Protein AF-A0A3Q3FNU8-F1 (afdb_monomer_lite)

Secondary structure (DSSP, 8-state):
-HHHHHHHHHHHHTS-HHHHHHHHHHHHHHHHHTT----HHHHH---HHHHHHHHHHHHGGGHHHHHHHHHHHTT-HHHHHHHHHTTS---------------

Foldseek 3Di:
DVLVLVLQLVLLVVDDPVLLVQLLVLVVVVCVVVVHDDDPCSVPPSDSSVVSVVLCVGQPVCSLVSSLVSCVVVVVVVSVCSVVVSVDDDPDPPPPPPDDDDD

Structure (mmCIF, N/CA/C/O backbone):
data_AF-A0A3Q3FNU8-F1
#
_entry.id   AF-A0A3Q3FNU8-F1
#
loop_
_atom_site.group_PDB
_atom_site.id
_atom_s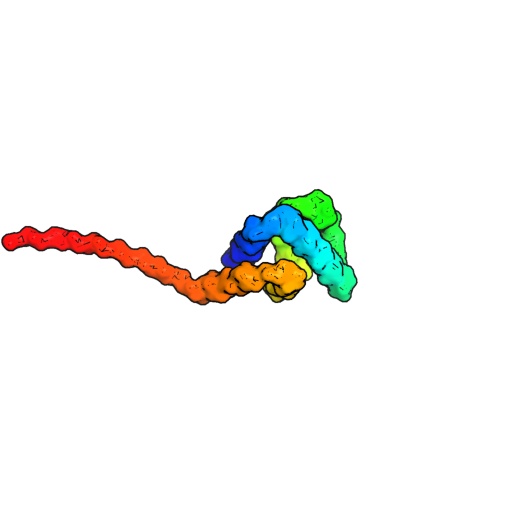ite.type_symbol
_atom_site.label_atom_id
_atom_site.label_alt_id
_atom_site.label_comp_id
_atom_site.label_asym_id
_atom_site.label_entity_id
_atom_site.label_seq_id
_atom_site.pdbx_PDB_ins_code
_atom_site.Cartn_x
_atom_site.Cartn_y
_atom_site.Cartn_z
_atom_site.occupancy
_atom_site.B_iso_or_equiv
_atom_site.auth_seq_id
_atom_site.auth_comp_id
_atom_site.auth_asym_id
_atom_site.auth_atom_id
_atom_site.pdbx_PDB_model_num
ATOM 1 N N . MET A 1 1 ? -15.402 -6.277 -2.890 1.00 60.22 1 MET A N 1
ATOM 2 C CA . MET A 1 1 ? -13.998 -6.409 -2.425 1.00 60.22 1 MET A CA 1
ATOM 3 C C . MET A 1 1 ? -13.009 -6.595 -3.574 1.00 60.22 1 MET A C 1
ATOM 5 O O . MET A 1 1 ? -11.889 -6.138 -3.406 1.00 60.22 1 MET A O 1
ATOM 9 N N . ALA A 1 2 ? -13.394 -7.198 -4.712 1.00 73.50 2 ALA A N 1
ATOM 10 C CA . ALA A 1 2 ? -12.521 -7.337 -5.890 1.00 73.50 2 ALA A CA 1
ATOM 11 C C . ALA A 1 2 ? -11.981 -5.987 -6.402 1.00 73.50 2 ALA A C 1
ATOM 13 O O . ALA A 1 2 ? -10.773 -5.804 -6.406 1.00 73.50 2 ALA A O 1
ATOM 14 N N . ALA A 1 3 ? -12.857 -5.001 -6.632 1.00 82.81 3 ALA A N 1
ATOM 15 C CA . ALA A 1 3 ? -12.452 -3.667 -7.101 1.00 82.81 3 ALA A CA 1
ATOM 16 C C . ALA A 1 3 ? -11.414 -2.961 -6.199 1.00 82.81 3 ALA A C 1
ATOM 18 O O . ALA A 1 3 ? -10.504 -2.302 -6.685 1.00 82.81 3 ALA A O 1
ATOM 19 N N . VAL A 1 4 ? -11.500 -3.133 -4.871 1.00 84.19 4 VAL A N 1
ATOM 20 C CA . VAL A 1 4 ? -10.513 -2.556 -3.935 1.00 84.19 4 VAL A CA 1
ATOM 21 C C . VAL A 1 4 ? -9.162 -3.260 -4.062 1.00 84.19 4 VAL A C 1
ATOM 23 O O . VAL A 1 4 ? -8.125 -2.607 -4.022 1.00 84.19 4 VAL A O 1
ATOM 26 N N . LYS A 1 5 ? -9.162 -4.589 -4.221 1.00 89.44 5 LYS A N 1
ATOM 27 C CA . LYS A 1 5 ? -7.930 -5.355 -4.439 1.00 89.44 5 LYS A CA 1
ATOM 28 C C . LYS A 1 5 ? -7.276 -4.973 -5.768 1.00 89.44 5 LYS A C 1
ATOM 30 O O . LYS A 1 5 ? -6.072 -4.763 -5.789 1.00 89.44 5 LYS A O 1
ATOM 35 N N . GLU A 1 6 ? -8.058 -4.847 -6.835 1.00 90.38 6 GLU A N 1
ATOM 36 C CA . GLU A 1 6 ? -7.578 -4.451 -8.165 1.00 90.38 6 GLU A CA 1
ATOM 37 C C . GLU A 1 6 ? -6.940 -3.058 -8.145 1.00 90.38 6 GLU A C 1
ATOM 39 O O . GLU A 1 6 ? -5.794 -2.918 -8.561 1.00 90.38 6 GLU A O 1
ATOM 44 N N . LEU A 1 7 ? -7.609 -2.067 -7.543 1.00 90.81 7 LEU A N 1
ATOM 45 C CA . LEU A 1 7 ? -7.067 -0.715 -7.377 1.00 90.81 7 LEU A CA 1
ATOM 46 C C . LEU A 1 7 ? -5.741 -0.710 -6.603 1.00 90.81 7 LEU A C 1
ATOM 48 O O . LEU A 1 7 ? -4.763 -0.089 -7.017 1.00 90.81 7 LEU A O 1
ATOM 52 N N . LEU A 1 8 ? -5.689 -1.402 -5.462 1.00 92.88 8 LEU A N 1
ATOM 53 C CA . LEU A 1 8 ? -4.463 -1.474 -4.669 1.00 92.88 8 LEU A CA 1
ATOM 54 C C . LEU A 1 8 ? -3.336 -2.179 -5.435 1.00 92.88 8 LEU A C 1
ATOM 56 O O . LEU A 1 8 ? -2.179 -1.772 -5.327 1.00 92.88 8 LEU A O 1
ATOM 60 N N . LEU A 1 9 ? -3.659 -3.208 -6.222 1.00 94.06 9 LEU A N 1
ATOM 61 C CA . LEU A 1 9 ? -2.684 -3.900 -7.059 1.00 94.06 9 LEU A CA 1
ATOM 62 C C . LEU A 1 9 ? -2.128 -2.971 -8.141 1.00 94.06 9 LEU A C 1
ATOM 64 O O . LEU A 1 9 ? -0.913 -2.903 -8.317 1.00 94.06 9 LEU A O 1
ATOM 68 N N . GLU A 1 10 ? -2.996 -2.226 -8.822 1.00 92.81 10 GLU A N 1
ATOM 69 C CA . GLU A 1 10 ? -2.619 -1.257 -9.851 1.00 92.81 10 GLU A CA 1
ATOM 70 C C . GLU A 1 10 ? -1.668 -0.190 -9.296 1.00 92.81 10 GLU A C 1
ATOM 72 O O . GLU A 1 10 ? -0.605 0.062 -9.864 1.00 92.81 10 GLU A O 1
ATOM 77 N N . ILE A 1 11 ? -1.964 0.343 -8.108 1.00 93.19 11 ILE A N 1
ATOM 78 C CA . ILE A 1 11 ? -1.080 1.274 -7.397 1.00 93.19 11 ILE A CA 1
ATOM 79 C C . ILE A 1 11 ? 0.295 0.650 -7.148 1.00 93.19 11 ILE A C 1
ATOM 81 O O . ILE A 1 11 ? 1.315 1.288 -7.410 1.00 93.19 11 ILE A O 1
ATOM 85 N N . LEU A 1 12 ? 0.350 -0.596 -6.664 1.00 94.81 12 LEU A N 1
ATOM 86 C CA . LEU A 1 12 ? 1.620 -1.289 -6.433 1.00 94.81 12 LEU A CA 1
ATOM 87 C C . LEU A 1 12 ? 2.396 -1.522 -7.739 1.00 94.81 12 LEU A C 1
ATOM 89 O O . LEU A 1 12 ? 3.631 -1.494 -7.721 1.00 94.81 12 LEU A O 1
ATOM 93 N N . HIS A 1 13 ? 1.713 -1.740 -8.866 1.00 94.00 13 HIS A N 1
ATOM 94 C CA . HIS A 1 13 ? 2.333 -1.840 -10.192 1.00 94.00 13 HIS A CA 1
ATOM 95 C C . HIS A 1 13 ? 2.896 -0.508 -10.690 1.00 94.00 13 HIS A C 1
ATOM 97 O O . HIS A 1 13 ? 3.972 -0.503 -11.287 1.00 94.00 13 HIS A O 1
ATOM 103 N N . SER A 1 14 ? 2.248 0.606 -10.357 1.00 94.00 14 SER A N 1
ATOM 104 C CA . SER A 1 14 ? 2.711 1.963 -10.674 1.00 94.00 14 SER A CA 1
ATOM 105 C C . SER A 1 14 ? 3.912 2.431 -9.837 1.00 94.00 14 SER A C 1
ATOM 107 O O . SER A 1 14 ? 4.506 3.478 -10.119 1.00 94.00 14 SER A O 1
ATOM 109 N N . LEU A 1 15 ? 4.302 1.663 -8.811 1.00 94.19 15 LEU A N 1
ATOM 110 C CA . LEU A 1 15 ? 5.547 1.865 -8.072 1.00 94.19 15 LEU A CA 1
ATOM 111 C C . LEU A 1 15 ? 6.716 1.180 -8.785 1.00 94.19 15 LEU A C 1
ATOM 113 O O . LEU A 1 15 ? 6.704 -0.031 -9.042 1.00 94.19 15 LEU A O 1
ATOM 117 N N . ASN A 1 16 ? 7.793 1.931 -9.010 1.00 93.88 16 ASN A N 1
ATOM 118 C CA . ASN A 1 16 ? 9.054 1.356 -9.459 1.00 93.88 16 ASN A CA 1
ATOM 119 C C . ASN A 1 16 ? 9.700 0.505 -8.346 1.00 93.88 16 ASN A C 1
ATOM 121 O O . ASN A 1 16 ? 9.314 0.548 -7.178 1.00 93.88 16 ASN A O 1
ATOM 125 N N . ASN A 1 17 ? 10.728 -0.275 -8.682 1.00 92.81 17 ASN A N 1
ATOM 126 C CA . ASN A 1 17 ? 11.349 -1.203 -7.724 1.00 92.81 17 ASN A CA 1
ATOM 127 C C . ASN A 1 17 ? 11.972 -0.505 -6.497 1.00 92.81 17 ASN A C 1
ATOM 129 O O . ASN A 1 17 ? 12.022 -1.088 -5.409 1.00 92.81 17 ASN A O 1
ATOM 133 N N . GLY A 1 18 ? 12.459 0.729 -6.653 1.00 94.50 18 GLY A N 1
ATOM 134 C CA . GLY A 1 18 ? 13.004 1.525 -5.553 1.00 94.50 18 GLY A CA 1
ATOM 135 C C . GLY A 1 18 ? 11.909 2.015 -4.607 1.00 94.50 18 GLY A C 1
ATOM 136 O O . GLY A 1 18 ? 12.051 1.918 -3.386 1.00 94.50 18 GLY A O 1
ATOM 137 N N . GLU A 1 19 ? 10.797 2.483 -5.163 1.00 95.88 19 GLU A N 1
ATOM 138 C CA . GLU A 1 19 ? 9.614 2.901 -4.413 1.00 95.88 19 GLU A CA 1
ATOM 139 C C . GLU A 1 19 ? 8.947 1.722 -3.718 1.00 95.88 19 GLU A C 1
ATOM 141 O O . GLU A 1 19 ? 8.680 1.814 -2.527 1.00 95.88 19 GLU A O 1
ATOM 146 N N . LEU A 1 20 ? 8.783 0.584 -4.398 1.00 95.31 20 LEU A N 1
ATOM 147 C CA . LEU A 1 20 ? 8.234 -0.638 -3.811 1.00 95.31 20 LEU A CA 1
ATOM 148 C C . LEU A 1 20 ? 9.073 -1.109 -2.614 1.00 95.31 20 LEU A C 1
ATOM 150 O O . LEU A 1 20 ? 8.540 -1.518 -1.583 1.00 95.31 20 LEU A O 1
ATOM 154 N N . ARG A 1 21 ? 10.405 -0.995 -2.695 1.00 93.75 21 ARG A N 1
ATOM 155 C CA . ARG A 1 21 ? 11.291 -1.309 -1.564 1.00 93.75 21 ARG A CA 1
ATOM 156 C C . ARG A 1 21 ? 11.039 -0.384 -0.372 1.00 93.75 21 ARG A C 1
ATOM 158 O O . ARG A 1 21 ? 11.033 -0.854 0.765 1.00 93.75 21 ARG A O 1
ATOM 165 N N . LYS A 1 22 ? 10.848 0.917 -0.609 1.00 95.25 22 LYS A N 1
ATOM 166 C CA . LYS A 1 22 ? 10.513 1.886 0.447 1.00 95.25 22 LYS A CA 1
ATOM 167 C C . LYS A 1 22 ? 9.104 1.640 0.997 1.00 95.25 22 LYS A C 1
ATOM 169 O O . LYS A 1 22 ? 8.938 1.625 2.212 1.00 95.25 22 LYS A O 1
ATOM 174 N N . PHE A 1 23 ? 8.135 1.359 0.128 1.00 95.31 23 PHE A N 1
ATOM 175 C CA . PHE A 1 23 ? 6.768 0.989 0.483 1.00 95.31 23 PHE A CA 1
ATOM 176 C C . PHE A 1 23 ? 6.763 -0.175 1.474 1.00 95.31 23 PHE A C 1
ATOM 178 O O . PHE A 1 23 ? 6.225 -0.057 2.570 1.00 95.31 23 PHE A O 1
ATOM 185 N N . LYS A 1 24 ? 7.472 -1.263 1.146 1.00 94.31 24 LYS A N 1
ATOM 186 C CA . LYS A 1 24 ? 7.625 -2.420 2.035 1.00 94.31 24 LYS A CA 1
ATOM 187 C C . LYS A 1 24 ? 8.236 -2.050 3.384 1.00 94.31 24 LYS A C 1
ATOM 189 O O . LYS A 1 24 ? 7.773 -2.547 4.402 1.00 94.31 24 LYS A O 1
ATOM 194 N N . LYS A 1 25 ? 9.259 -1.186 3.416 1.00 94.00 25 LYS A N 1
ATOM 195 C CA . LYS A 1 25 ? 9.860 -0.729 4.682 1.00 94.00 25 LYS A CA 1
ATOM 196 C C . LYS A 1 25 ? 8.834 -0.011 5.557 1.00 94.00 25 LYS A C 1
ATOM 198 O O . LYS A 1 25 ? 8.732 -0.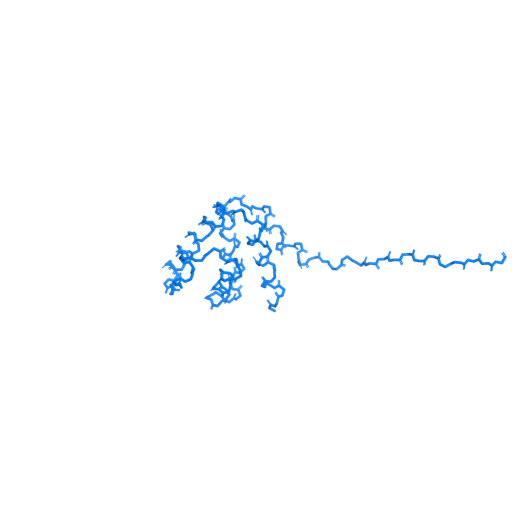335 6.734 1.00 94.00 25 LYS A O 1
ATOM 203 N N . PHE A 1 26 ? 8.056 0.906 4.984 1.00 95.00 26 PHE A N 1
ATOM 204 C CA . PHE A 1 26 ? 7.005 1.602 5.725 1.00 95.00 26 PHE A CA 1
ATOM 205 C C . PHE A 1 26 ? 5.886 0.664 6.174 1.00 95.00 26 PHE A C 1
ATOM 207 O O . PHE A 1 26 ? 5.419 0.795 7.301 1.00 95.00 26 PHE A O 1
ATOM 214 N N . LEU A 1 27 ? 5.512 -0.309 5.341 1.00 94.25 27 LEU A N 1
ATOM 215 C CA . LEU A 1 27 ? 4.534 -1.330 5.697 1.00 94.25 27 LEU A CA 1
ATOM 216 C C . LEU A 1 27 ? 5.024 -2.194 6.870 1.00 94.25 27 LEU A C 1
ATOM 218 O O . LEU A 1 27 ? 4.296 -2.391 7.835 1.00 94.25 27 LEU A O 1
ATOM 222 N N . LEU A 1 28 ? 6.284 -2.642 6.849 1.00 92.62 28 LEU A N 1
ATOM 223 C CA . LEU A 1 28 ? 6.902 -3.348 7.978 1.00 92.62 28 LEU A CA 1
ATOM 224 C C . LEU A 1 28 ? 6.885 -2.505 9.262 1.00 92.62 28 LEU A C 1
ATOM 226 O O . LEU A 1 28 ? 6.595 -3.037 10.331 1.00 92.62 28 LEU A O 1
ATOM 230 N N . SER A 1 29 ? 7.174 -1.205 9.170 1.00 92.56 29 SER A N 1
ATOM 231 C CA . SER A 1 29 ? 7.095 -0.298 10.320 1.00 92.56 29 SER A CA 1
ATOM 232 C C . SER A 1 29 ? 5.665 -0.133 10.844 1.00 92.56 29 SER A C 1
ATOM 234 O O . SER A 1 29 ? 5.486 -0.058 12.057 1.00 92.56 29 SER A O 1
ATOM 236 N N . ALA A 1 30 ? 4.656 -0.106 9.966 1.00 92.06 30 ALA A N 1
ATOM 237 C CA . ALA A 1 30 ? 3.249 -0.066 10.367 1.00 92.06 30 ALA A CA 1
ATOM 238 C C . ALA A 1 30 ? 2.863 -1.335 11.141 1.00 92.06 30 ALA A C 1
ATOM 240 O O . ALA A 1 30 ? 2.362 -1.244 12.256 1.00 92.06 30 ALA A O 1
ATOM 241 N N . PHE A 1 31 ? 3.238 -2.516 10.635 1.00 92.19 31 PHE A N 1
ATOM 242 C CA . PHE A 1 31 ? 2.981 -3.785 11.324 1.00 92.19 31 PHE A CA 1
ATOM 243 C C . PHE A 1 31 ? 3.617 -3.818 12.719 1.00 92.19 31 PHE A C 1
ATOM 245 O O . PHE A 1 31 ? 2.982 -4.260 13.671 1.00 92.19 31 PHE A O 1
ATOM 252 N N . GLN A 1 32 ? 4.858 -3.335 12.853 1.00 91.31 32 GLN A N 1
ATOM 253 C CA . GLN A 1 32 ? 5.540 -3.256 14.149 1.00 91.31 32 GLN A CA 1
ATOM 254 C C . GLN A 1 32 ? 4.822 -2.314 15.115 1.00 91.31 32 GLN A C 1
ATOM 256 O O . GLN A 1 32 ? 4.612 -2.672 16.271 1.00 91.31 32 GLN A O 1
ATOM 261 N N . LYS A 1 33 ? 4.435 -1.125 14.642 1.00 92.56 33 LYS A N 1
ATOM 262 C CA . LYS A 1 33 ? 3.721 -0.131 15.449 1.00 92.56 33 LYS A CA 1
ATOM 263 C C . LYS A 1 33 ? 2.369 -0.659 15.928 1.00 92.56 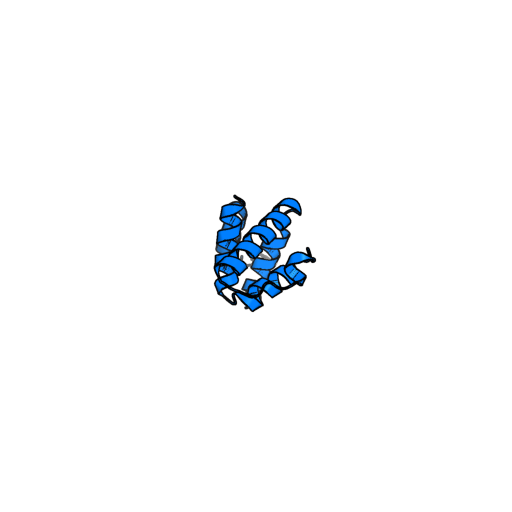33 LYS A C 1
ATOM 265 O O . LYS A 1 33 ? 2.004 -0.448 17.080 1.00 92.56 33 LYS A O 1
ATOM 270 N N . ASP A 1 34 ? 1.673 -1.386 15.065 1.00 91.62 34 ASP A N 1
ATOM 271 C CA . ASP A 1 34 ? 0.349 -1.936 15.343 1.00 91.62 34 ASP A CA 1
ATOM 272 C C . ASP A 1 34 ? 0.408 -3.295 16.062 1.00 91.62 34 ASP A C 1
ATOM 274 O O . ASP A 1 34 ? -0.622 -3.939 16.250 1.00 91.62 34 ASP A O 1
ATOM 278 N N . SER A 1 35 ? 1.606 -3.757 16.451 1.00 92.38 35 SER A N 1
ATOM 279 C CA . SER A 1 35 ? 1.839 -5.064 17.086 1.00 92.38 35 SER A CA 1
ATOM 280 C C . SER A 1 35 ? 1.275 -6.247 16.282 1.00 92.38 35 SER A C 1
ATOM 282 O O . SER A 1 35 ? 0.828 -7.248 16.843 1.00 92.38 35 SER A O 1
ATOM 284 N N . LYS A 1 36 ? 1.292 -6.143 14.948 1.00 88.94 36 LYS A N 1
ATOM 285 C CA . LYS A 1 36 ? 0.821 -7.184 14.030 1.00 88.94 36 LYS A CA 1
ATOM 286 C C . LYS A 1 36 ? 1.950 -8.134 13.643 1.00 88.94 36 LYS A C 1
ATOM 288 O O . LYS A 1 36 ? 3.101 -7.734 13.461 1.00 88.94 36 LYS A O 1
ATOM 293 N N . ASN A 1 37 ? 1.601 -9.404 13.444 1.00 89.06 37 ASN A N 1
ATOM 294 C CA . ASN A 1 37 ? 2.543 -10.407 12.955 1.00 89.06 37 ASN A CA 1
ATOM 295 C C . ASN A 1 37 ? 3.021 -10.049 11.547 1.00 89.06 37 ASN A C 1
ATOM 297 O O . ASN A 1 37 ? 2.211 -9.818 10.656 1.00 89.06 37 ASN A O 1
ATOM 301 N N . ILE A 1 38 ? 4.340 -10.036 11.347 1.00 85.38 38 ILE A N 1
ATOM 302 C CA . ILE A 1 38 ? 4.975 -9.703 10.068 1.00 85.38 38 ILE A CA 1
ATOM 303 C C . ILE A 1 38 ? 5.188 -10.990 9.269 1.00 85.38 38 ILE A C 1
ATOM 305 O O . ILE A 1 38 ? 6.036 -11.799 9.659 1.00 85.38 38 ILE A O 1
ATOM 309 N N . PRO A 1 39 ? 4.504 -11.185 8.129 1.00 84.38 39 PRO A N 1
ATOM 310 C CA . PRO A 1 39 ? 4.705 -12.372 7.315 1.00 84.38 39 PRO A CA 1
ATOM 311 C C . PRO A 1 39 ? 6.121 -12.410 6.737 1.00 84.38 39 PRO A C 1
ATOM 313 O O . PRO A 1 39 ? 6.619 -11.412 6.210 1.00 84.38 39 PRO A O 1
ATOM 316 N N . LEU A 1 40 ? 6.758 -13.585 6.771 1.00 84.38 40 LEU A N 1
ATOM 317 C CA . LEU A 1 40 ? 8.072 -13.811 6.150 1.00 84.38 40 LEU A CA 1
ATOM 318 C C . LEU A 1 40 ? 8.066 -13.441 4.664 1.00 84.38 40 LEU A C 1
ATOM 320 O O . LEU A 1 40 ? 9.025 -12.856 4.160 1.00 84.38 40 LEU A O 1
ATOM 324 N N . LEU A 1 41 ? 6.950 -13.707 3.983 1.00 85.00 41 LEU A N 1
ATOM 325 C CA . LEU A 1 41 ? 6.761 -13.359 2.581 1.00 85.00 41 LEU A CA 1
ATOM 326 C C . LEU A 1 41 ? 6.984 -11.861 2.327 1.00 85.00 41 LEU A C 1
ATOM 328 O O . LEU A 1 41 ? 7.631 -11.506 1.345 1.00 85.00 41 LEU A O 1
ATOM 332 N N . LEU A 1 42 ? 6.551 -10.982 3.237 1.00 84.69 42 LEU A N 1
ATOM 333 C CA . LEU A 1 42 ? 6.747 -9.539 3.090 1.00 84.69 42 LEU A CA 1
ATOM 334 C C . LEU A 1 42 ? 8.232 -9.145 3.166 1.00 84.69 42 LEU A C 1
ATOM 336 O O . LEU A 1 42 ? 8.646 -8.151 2.574 1.00 84.69 42 LEU A O 1
ATOM 340 N N . ARG A 1 43 ? 9.071 -9.928 3.853 1.00 81.69 43 ARG A N 1
ATOM 341 C CA . ARG A 1 43 ? 10.519 -9.680 3.912 1.00 81.69 43 ARG A CA 1
ATOM 342 C C . ARG A 1 43 ? 11.215 -10.108 2.623 1.00 81.69 43 ARG A C 1
ATOM 344 O O . ARG A 1 43 ? 12.025 -9.346 2.098 1.00 81.69 43 ARG A O 1
ATOM 351 N N . HIS A 1 44 ? 10.866 -11.278 2.093 1.00 83.69 44 HIS A N 1
ATOM 352 C CA . HIS A 1 44 ? 11.637 -11.931 1.028 1.00 83.69 44 HIS A CA 1
ATOM 353 C C . HIS A 1 44 ? 11.060 -11.762 -0.384 1.00 83.69 44 HIS A C 1
ATOM 355 O O . HIS A 1 44 ? 11.813 -11.820 -1.350 1.00 83.69 44 HIS A O 1
ATOM 361 N N . SER A 1 45 ? 9.758 -11.506 -0.523 1.00 87.62 45 SER A N 1
ATOM 362 C CA . SER A 1 45 ? 9.096 -11.397 -1.827 1.00 87.62 45 SER A CA 1
ATOM 363 C C . SER A 1 45 ? 8.943 -9.950 -2.281 1.00 87.62 45 SER A C 1
ATOM 365 O O . SER A 1 45 ? 8.589 -9.079 -1.488 1.00 87.62 45 SER A O 1
ATOM 367 N N . ASN A 1 46 ? 9.177 -9.687 -3.565 1.00 89.19 46 ASN A N 1
ATOM 368 C CA . ASN A 1 46 ? 8.804 -8.428 -4.222 1.00 89.19 46 ASN A CA 1
ATOM 369 C C . ASN A 1 46 ? 7.574 -8.600 -5.125 1.00 89.19 46 ASN A C 1
ATOM 371 O O . ASN A 1 46 ? 7.282 -7.727 -5.941 1.00 89.19 46 ASN A O 1
ATOM 375 N N . ASP A 1 47 ? 6.875 -9.727 -4.990 1.00 93.75 47 ASP A N 1
ATOM 376 C CA . ASP A 1 47 ? 5.635 -9.982 -5.702 1.00 93.75 47 ASP A CA 1
ATOM 377 C C . ASP A 1 47 ? 4.534 -9.046 -5.190 1.00 93.75 47 ASP A C 1
ATOM 379 O O . ASP A 1 47 ? 4.210 -9.023 -4.000 1.00 93.75 47 ASP A O 1
ATOM 383 N N . ARG A 1 48 ? 3.993 -8.229 -6.095 1.00 94.44 48 ARG A N 1
ATOM 384 C CA . ARG A 1 48 ? 3.023 -7.175 -5.768 1.00 94.44 48 ARG A CA 1
ATOM 385 C C . ARG A 1 48 ? 1.691 -7.764 -5.316 1.00 94.44 48 ARG A C 1
ATOM 387 O O . ARG A 1 48 ? 1.101 -7.255 -4.367 1.00 94.44 48 ARG A O 1
ATOM 394 N N . THR A 1 49 ? 1.276 -8.873 -5.921 1.00 94.50 49 THR A N 1
ATOM 395 C CA . THR A 1 49 ? 0.061 -9.602 -5.549 1.00 94.50 49 THR A CA 1
ATOM 396 C C . THR A 1 49 ? 0.175 -10.170 -4.141 1.00 94.50 49 THR A C 1
ATOM 398 O O . THR A 1 49 ? -0.738 -10.021 -3.336 1.00 94.50 49 THR A O 1
ATOM 401 N N . ALA A 1 50 ? 1.318 -10.755 -3.796 1.00 93.25 50 ALA A N 1
ATOM 402 C CA . ALA A 1 50 ? 1.554 -11.325 -2.481 1.00 93.25 50 ALA A CA 1
ATOM 403 C C . ALA A 1 50 ? 1.704 -10.242 -1.396 1.00 93.25 50 ALA A C 1
ATOM 405 O O . ALA A 1 50 ? 1.237 -10.425 -0.272 1.00 93.25 50 ALA A O 1
ATOM 406 N N . ILE A 1 51 ? 2.298 -9.087 -1.726 1.00 94.44 51 ILE A N 1
ATOM 407 C CA . ILE A 1 51 ? 2.311 -7.910 -0.839 1.00 94.44 51 ILE A CA 1
ATOM 408 C C . ILE A 1 51 ? 0.880 -7.426 -0.580 1.00 94.44 51 ILE A C 1
ATOM 410 O O . ILE A 1 51 ? 0.511 -7.229 0.578 1.00 94.44 51 ILE A O 1
ATOM 414 N N . LEU A 1 52 ? 0.068 -7.275 -1.631 1.00 94.38 52 LEU A N 1
ATOM 415 C CA . LEU A 1 52 ? -1.338 -6.894 -1.506 1.00 94.38 52 LEU A CA 1
ATOM 416 C C . LEU A 1 52 ? -2.113 -7.885 -0.638 1.00 94.38 52 LEU A C 1
ATOM 418 O O . LEU A 1 52 ? -2.867 -7.479 0.245 1.00 94.38 52 LEU A O 1
ATOM 422 N N . ASP A 1 53 ? -1.936 -9.178 -0.880 1.00 93.31 53 ASP A N 1
ATOM 423 C CA . ASP A 1 53 ? -2.676 -10.202 -0.158 1.00 93.31 53 ASP A CA 1
ATOM 424 C C . ASP A 1 53 ? -2.348 -10.163 1.340 1.00 93.31 53 ASP A C 1
ATOM 426 O O . ASP A 1 53 ? -3.255 -10.149 2.169 1.00 93.31 53 ASP A O 1
ATOM 430 N N . VAL 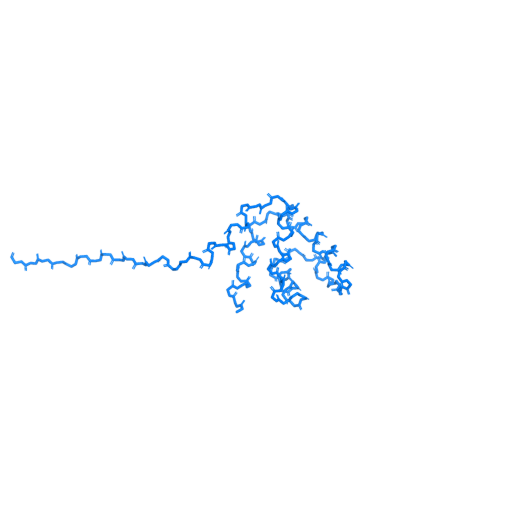A 1 54 ? -1.073 -9.971 1.699 1.00 92.88 54 VAL A N 1
ATOM 431 C CA . VAL A 1 54 ? -0.652 -9.726 3.088 1.00 92.88 54 VAL A CA 1
ATOM 432 C C . VAL A 1 54 ? -1.338 -8.494 3.687 1.00 92.88 54 VAL A C 1
ATOM 434 O O . VAL A 1 54 ? -1.809 -8.550 4.827 1.00 92.88 54 VAL A O 1
ATOM 437 N N . MET A 1 55 ? -1.420 -7.386 2.946 1.00 93.00 55 MET A N 1
ATOM 438 C CA . MET A 1 55 ? -2.086 -6.166 3.416 1.00 93.00 55 MET A CA 1
ATOM 439 C C . MET A 1 55 ? -3.574 -6.396 3.670 1.00 93.00 55 MET A C 1
ATOM 441 O O . MET A 1 55 ? -4.081 -6.012 4.722 1.00 93.00 55 MET A O 1
ATOM 445 N N . VAL A 1 56 ? -4.273 -7.043 2.738 1.00 92.38 56 VAL A N 1
ATOM 446 C CA . VAL A 1 56 ? -5.714 -7.289 2.864 1.00 92.38 56 VAL A CA 1
ATOM 447 C C . VAL A 1 56 ? -6.008 -8.321 3.947 1.00 92.38 56 VAL A C 1
ATOM 449 O O . VAL A 1 56 ? -6.959 -8.137 4.699 1.00 92.38 56 VAL A O 1
ATOM 452 N N . GLN A 1 57 ? -5.186 -9.359 4.094 1.00 91.88 57 GLN A N 1
ATOM 453 C CA . GLN A 1 57 ? -5.326 -10.321 5.189 1.00 91.88 57 GLN A CA 1
ATOM 454 C C . GLN A 1 57 ? -5.119 -9.663 6.563 1.00 91.88 57 GLN A C 1
ATOM 456 O O . GLN A 1 57 ? -5.813 -9.995 7.519 1.00 91.88 57 GLN A O 1
ATOM 461 N N . THR A 1 58 ? -4.192 -8.706 6.662 1.00 91.31 58 THR A N 1
ATOM 462 C CA . THR A 1 58 ? -3.767 -8.117 7.944 1.00 91.31 58 THR A CA 1
ATOM 463 C C . THR A 1 58 ? -4.588 -6.888 8.360 1.00 91.31 58 THR A C 1
ATOM 465 O O . THR A 1 58 ? -4.814 -6.650 9.550 1.00 91.31 58 THR A O 1
ATOM 468 N N . TYR A 1 59 ? -5.007 -6.063 7.400 1.00 90.69 59 TYR A N 1
ATOM 469 C CA . TYR A 1 59 ? -5.743 -4.812 7.633 1.00 90.69 59 TYR A CA 1
ATOM 470 C C . TYR A 1 59 ? -7.184 -4.848 7.112 1.00 90.69 59 TYR A C 1
ATOM 472 O O . TYR A 1 59 ? -7.970 -3.950 7.413 1.00 90.69 59 TYR A O 1
ATOM 480 N N . GLY A 1 60 ? -7.571 -5.858 6.328 1.00 90.62 60 GLY A N 1
ATOM 481 C CA . GLY A 1 60 ? -8.909 -5.931 5.746 1.00 90.62 60 GLY A CA 1
ATOM 482 C C . GLY A 1 60 ? -9.225 -4.681 4.926 1.00 90.62 60 GLY A C 1
ATOM 483 O O . GLY A 1 60 ? -8.487 -4.318 4.009 1.00 90.62 60 GLY A O 1
ATOM 484 N N . ARG A 1 61 ? -10.315 -3.990 5.282 1.00 87.44 61 ARG A N 1
ATOM 485 C CA . ARG A 1 61 ? -10.721 -2.729 4.635 1.00 87.44 61 ARG A CA 1
ATOM 486 C C . ARG A 1 61 ? -9.757 -1.568 4.905 1.00 87.44 61 ARG A C 1
ATOM 488 O O . ARG A 1 61 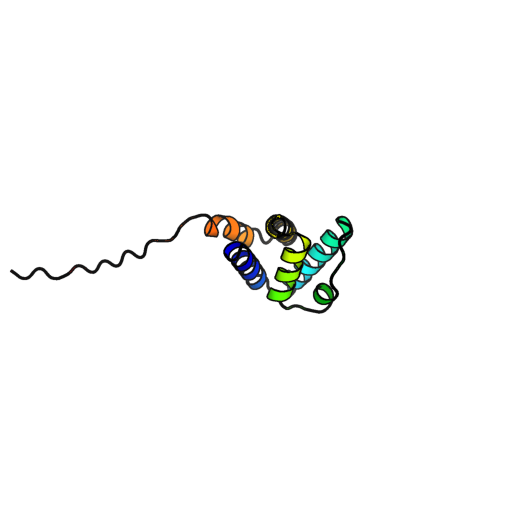? -9.628 -0.710 4.041 1.00 87.44 61 ARG A O 1
ATOM 495 N N . GLN A 1 62 ? -9.037 -1.579 6.030 1.00 91.00 62 GLN A N 1
ATOM 496 C CA . GLN A 1 62 ? -8.067 -0.530 6.382 1.00 91.00 62 GLN A CA 1
ATOM 497 C C . GLN A 1 62 ? -6.804 -0.572 5.505 1.00 91.00 62 GLN A C 1
ATOM 499 O O . GLN A 1 62 ? -5.986 0.340 5.556 1.00 91.00 62 GLN A O 1
ATOM 504 N N . SER A 1 63 ? -6.639 -1.602 4.665 1.00 92.25 63 SER A N 1
ATOM 505 C CA . SER A 1 63 ? -5.535 -1.681 3.696 1.00 92.25 63 SER A CA 1
ATOM 506 C C . SER A 1 63 ? -5.483 -0.472 2.753 1.00 92.25 63 SER A C 1
ATOM 508 O O . SER A 1 63 ? -4.398 -0.065 2.340 1.00 92.25 63 SER A O 1
ATOM 510 N N . VAL A 1 64 ? -6.636 0.133 2.450 1.00 91.38 64 VAL A N 1
ATOM 511 C CA . VAL A 1 64 ? -6.739 1.359 1.645 1.00 91.38 64 VAL A CA 1
ATOM 512 C C . VAL A 1 64 ? -6.104 2.548 2.361 1.00 91.38 64 VAL A C 1
ATOM 514 O O . VAL A 1 64 ? -5.288 3.257 1.768 1.00 91.38 64 VAL A O 1
ATOM 517 N N . ASP A 1 65 ? -6.431 2.734 3.638 1.00 92.56 65 ASP A N 1
ATOM 518 C CA . ASP A 1 65 ? -5.918 3.840 4.447 1.00 92.56 65 ASP A CA 1
ATOM 519 C C . ASP A 1 65 ? -4.409 3.699 4.673 1.00 92.56 65 ASP A C 1
ATOM 521 O O . ASP A 1 65 ? -3.659 4.650 4.450 1.00 92.56 65 ASP A O 1
ATOM 525 N N . GLU A 1 66 ? -3.938 2.489 4.989 1.00 93.56 66 GLU A N 1
ATOM 526 C CA . GLU A 1 66 ? -2.504 2.205 5.123 1.00 93.56 66 GLU A CA 1
ATOM 527 C C . GLU A 1 66 ? -1.736 2.478 3.826 1.00 93.56 66 GLU A C 1
ATOM 529 O O . GLU A 1 66 ? -0.678 3.110 3.837 1.00 93.56 66 GLU A O 1
ATOM 534 N N . THR A 1 67 ? -2.282 2.060 2.679 1.00 94.25 67 THR A N 1
ATOM 535 C CA . THR A 1 67 ? -1.666 2.342 1.373 1.00 94.25 67 THR A CA 1
ATOM 536 C C . THR A 1 67 ? -1.563 3.845 1.143 1.00 94.25 67 THR A C 1
ATOM 538 O O . THR A 1 67 ? -0.503 4.338 0.756 1.00 94.25 67 THR A O 1
ATOM 541 N N . ARG A 1 68 ? -2.633 4.593 1.433 1.00 93.00 68 ARG A N 1
ATOM 542 C CA . ARG A 1 68 ? -2.667 6.051 1.290 1.00 93.00 68 ARG A CA 1
ATOM 543 C C . ARG A 1 68 ? -1.611 6.730 2.164 1.00 93.00 68 ARG A C 1
ATOM 545 O O . ARG A 1 68 ? -0.892 7.604 1.680 1.00 93.00 68 ARG A O 1
ATOM 552 N N . GLU A 1 69 ? -1.480 6.323 3.422 1.00 93.69 69 GLU A N 1
ATOM 553 C CA . GLU A 1 69 ? -0.480 6.878 4.341 1.00 93.69 69 GLU A CA 1
ATOM 554 C C . GLU A 1 69 ? 0.956 6.564 3.909 1.00 93.69 69 GLU A C 1
ATOM 556 O O . GLU A 1 69 ? 1.845 7.414 4.012 1.00 93.69 69 GLU A O 1
ATOM 561 N N . ILE A 1 70 ? 1.207 5.370 3.370 1.00 95.06 70 ILE A N 1
ATOM 562 C CA . ILE A 1 70 ? 2.529 5.019 2.845 1.00 95.06 70 ILE A CA 1
ATOM 563 C C . ILE A 1 70 ? 2.847 5.820 1.574 1.00 95.06 70 ILE A C 1
ATOM 565 O O . ILE A 1 70 ? 3.963 6.323 1.446 1.00 95.06 70 ILE A O 1
ATOM 569 N N . LEU A 1 71 ? 1.891 6.004 0.660 1.00 94.69 71 LEU A N 1
ATOM 570 C CA . LEU A 1 71 ? 2.091 6.813 -0.550 1.00 94.69 71 LEU A CA 1
ATOM 571 C C . LEU A 1 71 ? 2.420 8.275 -0.230 1.00 94.69 71 LEU A C 1
ATOM 573 O O . LEU A 1 71 ? 3.318 8.842 -0.857 1.00 94.69 71 LEU A O 1
ATOM 577 N N . LYS A 1 72 ? 1.783 8.860 0.796 1.00 92.56 72 LYS A N 1
ATOM 578 C CA . LYS A 1 72 ? 2.145 10.195 1.307 1.00 92.56 72 LYS A CA 1
ATOM 579 C C . LYS A 1 72 ? 3.613 10.254 1.736 1.00 92.56 72 LYS A C 1
ATOM 581 O O . LYS A 1 72 ? 4.322 11.179 1.352 1.00 92.56 72 LYS A O 1
ATOM 586 N N . LYS A 1 73 ? 4.099 9.241 2.468 1.00 93.31 73 LYS A N 1
ATOM 587 C CA . LYS A 1 73 ? 5.514 9.132 2.890 1.00 93.31 73 LYS A CA 1
ATOM 588 C C . LYS A 1 73 ? 6.479 8.925 1.719 1.00 93.31 73 LYS A C 1
ATOM 590 O O . LYS A 1 73 ? 7.663 9.226 1.840 1.00 93.31 73 LYS A O 1
ATOM 595 N N . LEU A 1 74 ? 5.992 8.394 0.598 1.00 93.19 74 LEU A N 1
ATOM 596 C CA . LEU A 1 74 ? 6.754 8.243 -0.644 1.00 93.19 74 LEU A CA 1
ATOM 597 C C . LEU A 1 74 ? 6.705 9.484 -1.541 1.00 93.19 74 LEU A C 1
ATOM 599 O O . LEU A 1 74 ? 7.381 9.490 -2.565 1.00 93.19 74 LEU A O 1
ATOM 603 N N . HIS A 1 75 ? 5.929 10.510 -1.176 1.00 90.88 75 HIS A N 1
ATOM 604 C CA . HIS A 1 75 ? 5.621 11.668 -2.020 1.00 90.88 75 HIS A CA 1
ATOM 605 C C . HIS A 1 75 ? 4.951 11.302 -3.360 1.00 90.88 75 HIS A C 1
ATOM 607 O O . HIS A 1 75 ? 5.001 12.080 -4.309 1.00 90.88 75 HIS A O 1
ATOM 613 N N . ARG A 1 76 ? 4.276 10.143 -3.435 1.00 89.25 76 ARG A N 1
ATOM 614 C CA . ARG A 1 76 ? 3.504 9.695 -4.609 1.00 89.25 76 ARG A CA 1
ATOM 615 C C . ARG A 1 76 ? 2.042 10.119 -4.507 1.00 89.25 76 ARG A C 1
ATOM 617 O O . ARG A 1 76 ? 1.129 9.298 -4.425 1.00 89.25 76 ARG A O 1
ATOM 624 N N . VAL A 1 77 ? 1.839 11.434 -4.440 1.00 85.88 77 VAL A N 1
ATOM 625 C CA . VAL A 1 77 ? 0.503 12.052 -4.376 1.00 85.88 77 VAL A CA 1
ATOM 626 C C . VAL A 1 77 ? -0.273 11.900 -5.685 1.00 85.88 77 VAL A C 1
ATOM 628 O O . VAL A 1 77 ? -1.498 11.870 -5.657 1.00 85.88 77 VAL A O 1
ATOM 631 N N . ASP A 1 78 ? 0.431 11.716 -6.802 1.00 87.44 78 ASP A N 1
ATOM 632 C CA . ASP A 1 78 ? -0.127 11.357 -8.109 1.00 87.44 78 ASP A CA 1
ATOM 633 C C . ASP A 1 78 ? -0.955 10.066 -8.029 1.00 87.44 78 ASP A C 1
ATOM 635 O O . ASP A 1 78 ? -2.095 10.019 -8.479 1.00 87.44 78 ASP A O 1
ATOM 639 N N . LEU A 1 79 ? -0.440 9.042 -7.342 1.00 87.62 79 LEU A N 1
ATOM 640 C CA . LEU A 1 79 ? -1.145 7.769 -7.163 1.00 87.62 79 LEU A CA 1
ATOM 641 C C . LEU A 1 79 ? -2.308 7.862 -6.174 1.00 87.62 79 LEU A C 1
ATOM 643 O O . LEU A 1 79 ? -3.199 7.015 -6.179 1.00 87.62 79 LEU A O 1
ATOM 647 N N . MET A 1 80 ? -2.335 8.891 -5.323 1.00 81.88 80 MET A N 1
ATOM 648 C CA . MET A 1 80 ? -3.467 9.105 -4.423 1.00 81.88 80 MET A CA 1
ATOM 649 C C . MET A 1 80 ? -4.731 9.541 -5.177 1.00 81.88 80 MET A C 1
ATOM 651 O O . MET A 1 80 ? -5.836 9.332 -4.673 1.00 81.88 80 MET A O 1
ATOM 655 N N . GLN A 1 81 ? -4.572 10.127 -6.365 1.00 77.38 81 GLN A N 1
ATOM 656 C CA . GLN A 1 81 ? -5.675 10.568 -7.213 1.00 77.38 81 GLN A CA 1
ATOM 657 C C . GLN A 1 81 ? -6.429 9.386 -7.844 1.00 77.38 81 GLN A C 1
ATOM 659 O O . GLN A 1 81 ? -7.651 9.446 -7.969 1.00 77.38 81 GLN A O 1
ATOM 664 N N . MET A 1 82 ? -5.749 8.260 -8.098 1.00 76.00 82 MET A N 1
ATOM 665 C CA . MET A 1 82 ? -6.376 7.027 -8.607 1.00 76.00 82 MET A CA 1
ATOM 666 C C . MET A 1 82 ? -7.448 6.462 -7.656 1.00 76.00 82 MET A C 1
ATOM 668 O O . MET A 1 82 ? -8.418 5.843 -8.095 1.00 76.00 82 MET A O 1
ATOM 672 N N . PHE A 1 83 ? -7.335 6.723 -6.345 1.00 72.19 83 PHE A N 1
ATOM 673 C CA . PHE A 1 83 ? -8.389 6.363 -5.387 1.00 72.19 83 PHE A CA 1
ATOM 674 C C . PHE A 1 83 ? -9.682 7.164 -5.577 1.00 72.19 83 PHE A C 1
ATOM 676 O O . PHE A 1 83 ? -10.739 6.704 -5.157 1.00 72.19 83 PHE A O 1
ATOM 683 N N . SER A 1 84 ? -9.601 8.362 -6.156 1.00 67.06 84 SER A N 1
ATOM 684 C CA . SER A 1 84 ? -10.761 9.210 -6.438 1.00 67.06 84 SER A CA 1
ATOM 685 C C . SER A 1 84 ? -11.337 8.927 -7.825 1.00 67.06 84 SER A C 1
ATOM 687 O O . SER A 1 84 ? -12.552 8.925 -7.991 1.00 67.06 84 SER A O 1
ATOM 689 N N . GLU A 1 85 ? -10.482 8.641 -8.810 1.00 60.69 85 GLU A N 1
ATOM 690 C CA . GLU A 1 85 ? -10.897 8.372 -10.195 1.00 60.69 85 GLU A CA 1
ATOM 691 C C . GLU A 1 85 ? -11.666 7.052 -10.322 1.00 60.69 85 GLU A C 1
ATOM 693 O O . GLU A 1 85 ? -12.698 7.001 -10.978 1.00 60.69 85 GLU A O 1
ATOM 698 N N . THR A 1 86 ? -11.264 6.005 -9.599 1.00 57.25 86 THR A N 1
ATOM 699 C CA . THR A 1 86 ? -12.007 4.727 -9.581 1.00 57.25 86 THR A CA 1
ATOM 700 C C . THR A 1 86 ? -13.371 4.797 -8.885 1.00 57.25 86 THR A C 1
ATOM 702 O O . THR A 1 86 ? -14.194 3.897 -9.047 1.00 57.25 86 THR A O 1
ATOM 705 N N . SER A 1 87 ? -13.638 5.867 -8.130 1.00 54.97 87 SER A N 1
ATOM 706 C CA . SER A 1 87 ? -14.950 6.156 -7.541 1.00 54.97 87 SER A CA 1
ATOM 707 C C . SER A 1 87 ? -15.867 6.936 -8.491 1.00 54.97 87 SER A C 1
ATOM 709 O O . SER A 1 87 ? -17.061 7.040 -8.203 1.00 54.97 87 SER A O 1
ATOM 711 N N . SER A 1 88 ? -15.344 7.509 -9.580 1.00 48.94 88 SER A N 1
ATOM 712 C CA . SER A 1 88 ? -16.087 8.411 -10.458 1.00 48.94 88 SER A CA 1
ATOM 713 C C . SER A 1 88 ? -15.978 7.973 -11.921 1.00 48.94 88 SER A C 1
ATOM 715 O O . SER A 1 88 ? -15.027 8.311 -12.613 1.00 48.94 88 SER A O 1
ATOM 717 N N . GLU A 1 89 ? -17.047 7.297 -12.357 1.00 51.62 89 GLU A N 1
ATOM 718 C CA . GLU A 1 89 ? -17.535 7.069 -13.730 1.00 51.62 89 GLU A CA 1
ATOM 719 C C . GLU A 1 89 ? -17.222 5.736 -14.444 1.00 51.62 89 GLU A C 1
ATOM 721 O O . GLU A 1 89 ? -16.072 5.424 -14.752 1.00 51.62 89 GLU A O 1
ATOM 726 N N . PRO A 1 90 ? -18.275 5.024 -14.905 1.00 44.38 90 PRO A N 1
ATOM 727 C CA . PRO A 1 90 ? -18.238 4.368 -16.201 1.00 44.38 90 PRO A CA 1
ATOM 728 C C . PRO A 1 90 ? -18.358 5.454 -17.279 1.00 44.38 90 PRO A C 1
ATOM 730 O O . PRO A 1 90 ? -19.418 6.061 -17.441 1.00 44.38 90 PRO A O 1
ATOM 733 N N . LYS A 1 91 ? -17.291 5.713 -18.043 1.00 49.75 91 LYS A N 1
ATOM 734 C CA . LYS A 1 91 ? -17.438 6.484 -19.282 1.00 49.75 91 LYS A CA 1
ATOM 735 C C . LYS A 1 91 ? -18.231 5.635 -20.266 1.00 49.75 91 LYS A C 1
ATOM 737 O O . LYS A 1 91 ? -17.733 4.641 -20.787 1.00 49.75 91 LYS A O 1
ATOM 742 N N . ALA A 1 92 ? -19.491 6.018 -20.439 1.00 49.53 92 ALA A N 1
ATOM 743 C CA . ALA A 1 92 ? -20.410 5.446 -21.400 1.00 49.53 92 ALA A CA 1
ATOM 744 C C . ALA A 1 92 ? -19.768 5.414 -22.794 1.00 49.53 92 ALA A C 1
ATOM 746 O O . ALA A 1 92 ? -19.375 6.441 -23.350 1.00 49.53 92 ALA A O 1
ATOM 747 N N . ASP A 1 93 ? -19.680 4.205 -23.337 1.00 53.47 93 ASP A N 1
ATOM 748 C CA . ASP A 1 93 ? -19.386 3.911 -24.732 1.00 53.47 93 ASP A CA 1
ATOM 749 C C . ASP A 1 93 ? -20.558 4.434 -25.585 1.00 53.47 93 ASP A C 1
ATOM 751 O O . ASP A 1 93 ? -21.545 3.735 -25.807 1.00 53.47 93 ASP A O 1
ATOM 755 N N . GLN A 1 94 ? -20.512 5.698 -26.020 1.00 53.44 94 GLN A N 1
ATOM 756 C CA . GLN A 1 94 ? -21.467 6.216 -27.001 1.00 53.44 94 GLN A CA 1
ATOM 757 C C . GLN A 1 94 ? -20.928 5.935 -28.407 1.00 53.44 94 GLN A C 1
ATOM 759 O O . GLN A 1 94 ? -20.431 6.820 -29.106 1.00 53.44 94 GLN A O 1
ATOM 764 N N . ARG A 1 95 ? -21.070 4.680 -28.843 1.00 54.44 95 ARG A N 1
ATOM 765 C CA . ARG A 1 95 ? -21.065 4.343 -30.268 1.00 54.44 95 ARG A CA 1
ATOM 766 C C . ARG A 1 95 ? -22.204 5.109 -30.941 1.00 54.44 95 ARG A C 1
ATOM 768 O O . ARG A 1 95 ? -23.370 4.758 -30.784 1.00 54.44 95 ARG A O 1
ATOM 775 N N . ARG A 1 96 ? -21.884 6.153 -31.704 1.00 47.88 96 ARG A N 1
ATOM 776 C CA . ARG A 1 96 ? -22.786 6.672 -32.737 1.00 47.88 96 ARG A CA 1
ATOM 777 C C . ARG A 1 96 ? -22.564 5.852 -34.002 1.00 47.88 96 ARG A C 1
ATOM 779 O O . ARG A 1 96 ? -21.738 6.204 -34.836 1.00 47.88 96 ARG A O 1
ATOM 786 N N . PHE A 1 97 ? -23.304 4.755 -34.125 1.00 55.22 97 PHE A N 1
ATOM 787 C CA . PHE A 1 97 ? -23.765 4.334 -35.441 1.00 55.22 97 PHE A CA 1
ATOM 788 C C . PHE A 1 97 ? -24.912 5.278 -35.797 1.00 55.22 97 PHE A C 1
ATOM 790 O O . PHE A 1 97 ? -25.953 5.248 -35.148 1.00 55.22 97 PHE A O 1
ATOM 797 N N . THR A 1 98 ? -24.710 6.169 -36.761 1.00 54.00 98 THR A N 1
ATOM 798 C CA . THR A 1 98 ? -25.838 6.732 -37.504 1.00 54.00 98 THR A CA 1
ATOM 799 C C . THR A 1 98 ? -26.031 5.837 -38.714 1.00 54.00 98 THR A C 1
ATOM 801 O O . THR A 1 98 ? -25.228 5.862 -39.647 1.00 54.00 98 THR A O 1
ATOM 804 N N . GLU A 1 99 ? -27.046 4.983 -38.617 1.00 54.16 99 GLU A N 1
ATOM 805 C CA . GLU A 1 99 ? -27.647 4.280 -39.741 1.00 54.16 99 GLU A CA 1
ATOM 806 C C . GLU A 1 99 ? -28.157 5.291 -40.776 1.00 54.16 99 GLU A C 1
ATOM 808 O O . GLU A 1 99 ? -28.775 6.294 -40.431 1.00 54.16 99 GLU A O 1
ATOM 813 N N . ASN A 1 100 ? -27.819 5.013 -42.033 1.00 48.38 100 ASN A N 1
ATOM 814 C CA . ASN A 1 100 ? -28.662 5.070 -43.226 1.00 48.38 100 ASN A CA 1
ATOM 815 C C . ASN A 1 100 ? -29.978 5.865 -43.136 1.00 48.38 100 ASN A C 1
ATOM 817 O O . ASN A 1 100 ? -30.937 5.413 -42.517 1.00 48.38 100 ASN A O 1
ATOM 821 N N . GLU A 1 101 ? -30.072 6.928 -43.934 1.00 56.06 101 GLU A N 1
ATOM 822 C CA . GLU A 1 101 ? -31.340 7.378 -44.509 1.00 56.06 101 GLU A CA 1
ATOM 823 C C . GLU A 1 101 ? -31.197 7.284 -46.037 1.00 56.06 101 GLU A C 1
ATOM 825 O O . GLU A 1 101 ? -30.450 8.039 -46.661 1.00 56.06 101 GLU A O 1
ATOM 830 N N . GLN A 1 102 ? -31.813 6.245 -46.607 1.00 50.78 102 GLN A N 1
ATOM 831 C CA . GLN A 1 102 ? -32.234 6.214 -48.003 1.00 50.78 102 GLN A CA 1
ATOM 832 C C . GLN A 1 102 ? -33.666 6.750 -48.033 1.00 50.78 102 GLN A C 1
ATOM 834 O O . GLN A 1 102 ? -34.535 6.120 -47.436 1.00 50.78 102 GLN A O 1
ATOM 839 N N . ASP A 1 103 ? -33.878 7.863 -48.728 1.00 51.62 103 ASP A N 1
ATOM 840 C CA . ASP A 1 103 ? -35.006 8.107 -49.639 1.00 51.62 103 ASP A CA 1
ATOM 841 C C . ASP A 1 103 ? -34.631 9.247 -50.604 1.00 51.62 103 ASP A C 1
ATOM 843 O O . ASP A 1 103 ? -34.058 10.264 -50.143 1.00 51.62 103 ASP A O 1
#

Radius of gyration: 18.86 Å; chains: 1; bounding box: 48×26×67 Å

InterPro domains:
  IPR004020 DAPIN domain [PF02758] (8-80)
  IPR004020 DAPIN domain [PS50824] (1-60)
  IPR004020 DAPIN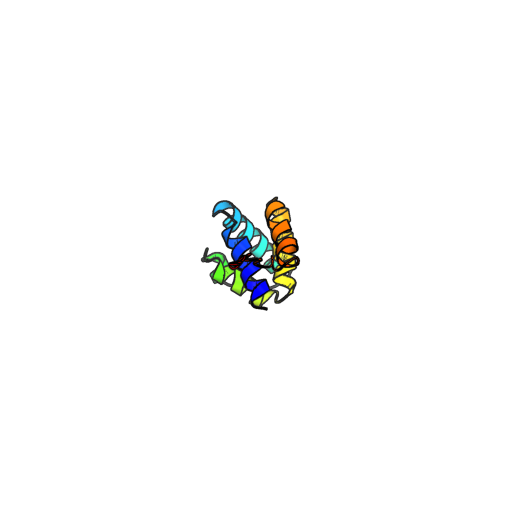 domain [SM01289] (4-85)
  IPR011029 Death-like domain superfamily [G3DSA:1.10.533.10] (1-91)
  IPR011029 Death-like domain superfamily [SSF47986] (1-85)

pLDDT: mean 82.99, std 15.73, range [44.38, 95.88]

Organism: NCBI:txid56723

Sequence (103 aa):
MAAVKELLLEILHSLNNGELRKFKKFLLSAFQKDSKNIPLLLRHSNDRTAILDVMVQTYGRQSVDETREILKKLHRVDLMQMFSETSSEPKADQRRFTENEQD